Protein AF-A0A3E0PL75-F1 (afdb_monomer)

Nearest PDB structures (foldseek):
  2igl-assembly1_C  TM=7.423E-01  e=4.294E-03  Escherichia coli K-12
  4mrb-assembly1_A-2  TM=7.125E-01  e=8.604E-02  Homo sapiens
  8qox-assembly1_X  TM=6.741E-01  e=7.759E-02  Sulfolobus acidocaldarius DSM 639
  7xdi-assembly1_E  TM=4.978E-01  e=1.967E-01  Sulfolobus spindle-shaped virus
  3og6-assembly1_B  TM=4.741E-01  e=2.233E+00  Homo sapiens

Secondary structure (DSSP, 8-state):
--------EEEEEEEEEE-TT--EEEEEEEEB-TTS-B-TT-EEEEEEEETTEEEEEEEEE--TTSEEEEEEE-TT-SEEEEEEE-TTB--E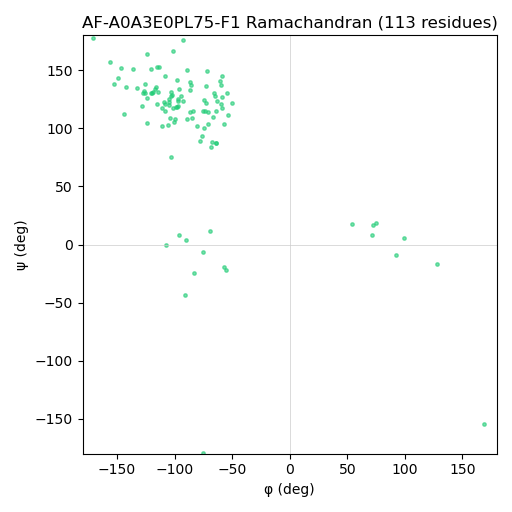EEEEETTS--EEEEEEEB-PPP-

Solvent-accessible surface area (backbone atoms only — not comparable to full-atom values): 6236 Å² total; per-residue (Å²): 134,85,79,80,78,79,71,45,34,19,39,28,47,33,44,33,44,42,46,96,88,45,50,40,36,37,44,33,33,36,31,21,33,50,85,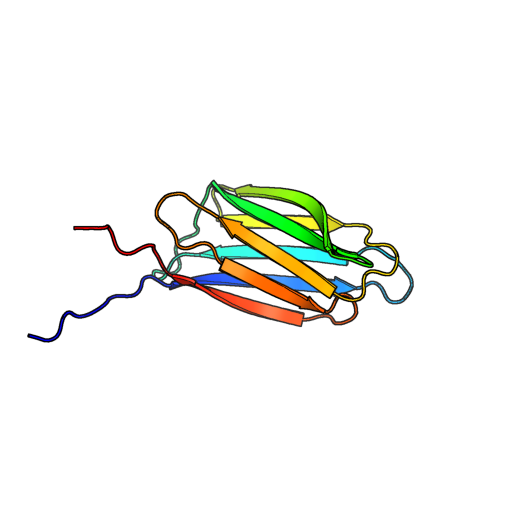69,44,52,41,52,61,34,36,37,36,37,23,35,46,48,101,91,50,71,43,81,75,48,73,49,55,18,38,87,72,5,35,46,77,43,82,40,72,52,74,84,36,67,34,33,34,41,36,39,41,39,96,69,38,41,72,37,77,45,77,42,60,43,82,45,74,47,76,46,81,42,72,34,47,54,41,75,78,85,126

Structure (mmCIF, N/CA/C/O backbone):
data_AF-A0A3E0PL75-F1
#
_entry.id   AF-A0A3E0PL75-F1
#
loop_
_atom_site.group_PDB
_atom_site.id
_atom_site.type_symbol
_atom_site.label_atom_id
_atom_site.label_alt_id
_atom_site.label_comp_id
_atom_site.label_asym_id
_atom_site.label_entity_id
_atom_site.label_seq_id
_atom_site.pdbx_PDB_ins_code
_atom_site.Cartn_x
_atom_site.Cartn_y
_atom_site.Cartn_z
_atom_site.occupancy
_atom_site.B_iso_or_equiv
_atom_site.auth_seq_id
_atom_site.auth_comp_id
_atom_site.auth_asym_id
_atom_site.auth_atom_id
_atom_site.pdbx_PDB_model_num
ATOM 1 N N . MET A 1 1 ? -30.690 20.890 8.964 1.00 33.62 1 MET A N 1
ATOM 2 C CA . MET A 1 1 ? -30.252 19.809 9.873 1.00 33.62 1 MET A CA 1
ATOM 3 C C . MET A 1 1 ? -28.852 19.388 9.436 1.00 33.62 1 MET A C 1
ATOM 5 O O . MET A 1 1 ? -28.716 18.826 8.359 1.00 33.62 1 MET A O 1
ATOM 9 N N . ARG A 1 2 ? -27.802 19.808 10.153 1.00 36.19 2 ARG A N 1
ATOM 10 C CA . ARG A 1 2 ? -26.399 19.574 9.766 1.00 36.19 2 ARG A CA 1
ATOM 11 C C . ARG A 1 2 ? -26.042 18.151 10.192 1.00 36.19 2 ARG A C 1
ATOM 13 O O . ARG A 1 2 ? -25.876 17.911 11.381 1.00 36.19 2 ARG A O 1
ATOM 20 N N . ILE A 1 3 ? -26.013 17.209 9.254 1.00 35.12 3 ILE A N 1
ATOM 21 C CA . ILE A 1 3 ? -25.479 15.873 9.530 1.00 35.12 3 ILE A CA 1
ATOM 22 C C . ILE A 1 3 ? -23.983 16.027 9.786 1.00 35.12 3 ILE A C 1
ATOM 24 O O . ILE A 1 3 ? -23.212 16.404 8.907 1.00 35.12 3 ILE A O 1
ATOM 28 N N . LEU A 1 4 ? -23.613 15.833 11.046 1.00 33.69 4 LEU A N 1
ATOM 29 C CA . LEU A 1 4 ? -22.249 15.752 11.526 1.00 33.69 4 LEU A CA 1
ATOM 30 C C . LEU A 1 4 ? -21.628 14.506 10.876 1.00 33.69 4 LEU A C 1
ATOM 32 O O . LEU A 1 4 ? -21.741 13.406 11.405 1.00 33.69 4 LEU A O 1
ATOM 36 N N . SER A 1 5 ? -21.059 14.662 9.678 1.00 35.88 5 SER A N 1
ATOM 37 C CA . SER A 1 5 ? -20.195 13.652 9.064 1.00 35.88 5 SER A CA 1
ATOM 38 C C . SER A 1 5 ? -18.967 13.507 9.955 1.00 35.88 5 SER A C 1
ATOM 40 O O . SER A 1 5 ? -17.971 14.202 9.776 1.00 35.88 5 SER A O 1
ATOM 42 N N . MET A 1 6 ? -19.057 12.634 10.955 1.00 35.53 6 MET A N 1
ATOM 43 C CA . MET A 1 6 ? -17.892 12.054 11.610 1.00 35.53 6 MET A CA 1
ATOM 44 C C . MET A 1 6 ? -17.237 11.157 10.558 1.00 35.53 6 MET A C 1
ATOM 46 O O . MET A 1 6 ? -17.614 10.005 10.366 1.00 35.53 6 MET A O 1
ATOM 50 N N . VAL A 1 7 ? -16.354 11.753 9.761 1.00 40.06 7 VAL A N 1
ATOM 51 C CA . VAL A 1 7 ? -15.531 11.029 8.798 1.00 40.06 7 VAL A CA 1
ATOM 52 C C . VAL A 1 7 ? -14.469 10.323 9.631 1.00 40.06 7 VAL A C 1
ATOM 54 O O . VAL A 1 7 ? -13.534 10.960 10.107 1.00 40.06 7 VAL A O 1
ATOM 57 N N . PHE A 1 8 ? -14.656 9.032 9.892 1.00 42.50 8 PHE A N 1
ATOM 58 C CA . PHE A 1 8 ? -13.620 8.211 10.503 1.00 42.50 8 PHE A CA 1
ATOM 59 C C . PHE A 1 8 ? -12.529 8.016 9.441 1.00 42.50 8 PHE A C 1
ATOM 61 O O . PHE A 1 8 ? -12.740 7.387 8.403 1.00 42.50 8 PHE A O 1
ATOM 68 N N . GLY A 1 9 ? -11.433 8.753 9.619 1.00 45.59 9 GLY A N 1
ATOM 69 C CA . GLY A 1 9 ? -10.321 8.853 8.687 1.00 45.59 9 GLY A CA 1
ATOM 70 C C . GLY A 1 9 ? -9.161 7.954 9.099 1.00 45.59 9 GLY A C 1
ATOM 71 O O . GLY A 1 9 ? -8.461 8.238 10.059 1.00 45.59 9 GLY A O 1
ATOM 72 N N . ALA A 1 10 ? -8.937 6.875 8.371 1.00 49.12 10 ALA A N 1
ATOM 73 C CA . ALA A 1 10 ? -7.925 5.891 8.661 1.00 49.12 10 ALA A CA 1
ATOM 74 C C . ALA A 1 10 ? -6.508 6.395 8.350 1.00 49.12 10 ALA A C 1
ATOM 76 O O . ALA A 1 10 ? -6.189 6.663 7.195 1.00 49.12 10 ALA A O 1
ATOM 77 N N . LEU A 1 11 ? -5.657 6.538 9.367 1.00 55.66 11 LEU A N 1
ATOM 78 C CA . LEU A 1 11 ? -4.318 7.080 9.223 1.00 55.66 11 LEU A CA 1
ATOM 79 C C . LEU A 1 11 ? -3.288 6.042 8.791 1.00 55.66 11 LEU A C 1
ATOM 81 O O . LEU A 1 11 ? -2.937 5.161 9.561 1.00 55.66 11 LEU A O 1
ATOM 85 N N . ILE A 1 12 ? -2.732 6.211 7.600 1.00 59.69 12 ILE A N 1
ATOM 86 C CA . ILE A 1 12 ? -1.611 5.441 7.092 1.00 59.69 12 ILE A CA 1
ATOM 87 C C . ILE A 1 12 ? -0.342 6.249 7.310 1.00 59.69 12 ILE A C 1
ATOM 89 O O . ILE A 1 12 ? -0.220 7.334 6.745 1.00 59.69 12 ILE A O 1
ATOM 93 N N . VAL A 1 13 ? 0.601 5.739 8.092 1.00 58.50 13 VAL A N 1
ATOM 94 C CA . VAL A 1 13 ? 1.962 6.289 8.142 1.00 58.50 13 VAL A CA 1
ATOM 95 C C . VAL A 1 13 ? 2.830 5.396 7.289 1.00 58.50 13 VAL A C 1
ATOM 97 O O . VAL A 1 13 ? 3.129 4.283 7.691 1.00 58.50 13 VAL A O 1
ATOM 100 N N . LEU A 1 14 ? 3.193 5.864 6.106 1.00 55.81 14 LEU A N 1
ATOM 101 C CA . LEU A 1 14 ? 4.055 5.134 5.194 1.00 55.81 14 LEU A CA 1
ATOM 102 C C . LEU A 1 14 ? 5.458 5.716 5.255 1.00 55.81 14 LEU A C 1
ATOM 104 O O . LEU A 1 14 ? 5.592 6.905 5.004 1.00 55.81 14 LEU A O 1
ATOM 108 N N . THR A 1 15 ? 6.476 4.891 5.458 1.00 60.91 15 THR A N 1
ATOM 109 C CA . THR A 1 15 ? 7.878 5.250 5.230 1.00 60.91 15 THR A CA 1
ATOM 110 C C . THR A 1 15 ? 8.380 4.471 4.027 1.00 60.91 15 THR A C 1
ATOM 112 O O . THR A 1 15 ? 8.399 3.238 4.048 1.00 60.91 15 THR A O 1
ATOM 115 N N . ALA A 1 16 ? 8.767 5.189 2.976 1.00 56.44 16 ALA A N 1
ATOM 116 C CA . ALA A 1 16 ? 9.467 4.610 1.842 1.00 56.44 16 ALA A CA 1
ATOM 117 C C . ALA A 1 16 ? 10.952 4.957 1.946 1.00 56.44 16 ALA A C 1
ATOM 119 O O . ALA A 1 16 ? 11.270 6.119 2.154 1.00 56.44 16 ALA A O 1
ATOM 120 N N . THR A 1 17 ? 11.862 3.994 1.804 1.00 58.91 17 THR A N 1
ATOM 121 C CA . THR A 1 17 ? 13.285 4.302 1.593 1.00 58.91 17 THR A CA 1
ATOM 122 C C . THR A 1 17 ? 13.726 3.729 0.258 1.00 58.91 17 THR A C 1
ATOM 124 O O . THR A 1 17 ? 13.460 2.562 -0.042 1.00 58.91 17 THR A O 1
ATOM 127 N N . ALA A 1 18 ? 14.384 4.562 -0.540 1.00 57.25 18 ALA A N 1
ATOM 128 C CA . ALA A 1 18 ? 15.071 4.157 -1.752 1.00 57.25 18 ALA A CA 1
ATOM 129 C C . ALA A 1 18 ? 16.562 4.085 -1.426 1.00 57.25 18 ALA A C 1
ATOM 131 O O . ALA A 1 18 ? 17.160 5.086 -1.020 1.00 57.25 18 ALA A O 1
ATOM 132 N N . GLY A 1 19 ? 17.160 2.899 -1.538 1.00 50.53 19 GLY A N 1
ATOM 133 C CA . GLY A 1 19 ? 18.603 2.763 -1.380 1.00 50.53 19 GLY A CA 1
ATOM 134 C C . GLY A 1 19 ? 19.312 3.560 -2.473 1.00 50.53 19 GLY A C 1
ATOM 135 O O . GLY A 1 19 ? 19.085 3.333 -3.658 1.00 50.53 19 GLY A O 1
ATOM 136 N N . CYS A 1 20 ? 20.183 4.497 -2.098 1.00 41.00 20 CYS A N 1
ATOM 137 C CA . CYS A 1 20 ? 21.078 5.155 -3.048 1.00 41.00 20 CYS A CA 1
ATOM 138 C C . CYS A 1 20 ? 22.108 4.114 -3.531 1.00 41.00 20 CYS A C 1
ATOM 140 O O . CYS A 1 20 ? 23.172 3.975 -2.936 1.00 41.00 20 CYS A O 1
ATOM 142 N N . GLY A 1 21 ? 21.747 3.315 -4.542 1.00 52.25 21 GLY A N 1
ATOM 143 C CA . GLY A 1 21 ? 22.581 2.241 -5.104 1.00 52.25 21 GLY A CA 1
ATOM 144 C C . GLY A 1 21 ? 21.908 0.869 -5.200 1.00 52.25 21 GLY A C 1
ATOM 145 O O . GLY A 1 21 ? 22.360 0.040 -5.987 1.00 52.25 21 GLY A O 1
ATOM 146 N N . ASP A 1 22 ? 20.801 0.653 -4.488 1.00 55.06 22 ASP A N 1
ATOM 147 C CA . ASP A 1 22 ? 20.047 -0.600 -4.512 1.00 55.06 22 ASP A CA 1
ATOM 148 C C . ASP A 1 22 ? 18.660 -0.363 -5.126 1.00 55.06 22 ASP A C 1
ATOM 150 O O . ASP A 1 22 ? 17.943 0.532 -4.679 1.00 55.06 22 ASP A O 1
ATOM 154 N N . PRO A 1 23 ? 18.208 -1.181 -6.095 1.00 61.75 23 PRO A N 1
ATOM 155 C CA . PRO A 1 23 ? 16.858 -1.086 -6.662 1.00 61.75 23 PRO A CA 1
ATOM 156 C C . PRO A 1 23 ? 15.756 -1.512 -5.675 1.00 61.75 23 PRO A C 1
ATOM 158 O O . PRO A 1 23 ? 14.616 -1.731 -6.076 1.00 61.75 23 PRO A O 1
ATOM 161 N N . ALA A 1 24 ? 16.090 -1.688 -4.395 1.00 64.94 24 ALA A N 1
ATOM 162 C CA . ALA A 1 24 ? 15.157 -2.072 -3.358 1.00 64.94 24 ALA A CA 1
ATOM 163 C C . ALA A 1 24 ? 14.465 -0.833 -2.775 1.00 64.94 24 ALA A C 1
ATOM 165 O O . ALA A 1 24 ? 15.091 -0.006 -2.108 1.00 64.94 24 ALA A O 1
ATOM 166 N N . THR A 1 25 ? 13.158 -0.734 -2.999 1.00 71.50 25 THR A N 1
ATOM 167 C CA . THR A 1 25 ? 12.279 0.187 -2.287 1.00 71.50 25 THR A CA 1
ATOM 168 C C . THR A 1 25 ? 11.602 -0.568 -1.152 1.00 71.50 25 THR A C 1
ATOM 170 O O . THR A 1 25 ? 10.857 -1.526 -1.363 1.00 71.50 25 THR A O 1
ATOM 173 N N . ILE A 1 26 ? 11.847 -0.126 0.076 1.00 73.94 26 ILE A N 1
ATOM 174 C CA . ILE A 1 26 ? 11.138 -0.644 1.248 1.00 73.94 26 ILE A CA 1
ATOM 175 C C . ILE A 1 26 ? 10.005 0.325 1.540 1.00 73.94 26 ILE A C 1
ATOM 177 O O . ILE A 1 26 ? 10.274 1.508 1.725 1.00 73.94 26 ILE A O 1
ATOM 181 N N . ALA A 1 27 ? 8.768 -0.162 1.584 1.00 76.00 27 ALA A N 1
ATOM 182 C CA . ALA A 1 27 ? 7.589 0.613 1.938 1.00 76.00 27 ALA A CA 1
ATOM 183 C C . ALA A 1 27 ? 6.875 -0.070 3.106 1.00 76.00 27 ALA A C 1
ATOM 185 O O . ALA A 1 27 ? 6.218 -1.098 2.946 1.00 76.00 27 ALA A O 1
ATOM 186 N N . SER A 1 28 ? 7.012 0.499 4.294 1.00 80.88 28 SER A N 1
ATOM 187 C CA . SER A 1 28 ? 6.377 -0.015 5.509 1.00 80.88 28 SER A CA 1
ATOM 188 C C . SER A 1 28 ? 5.460 1.033 6.101 1.00 80.88 28 SER A C 1
ATOM 190 O O . SER A 1 28 ? 5.688 2.234 5.949 1.00 80.88 28 SER A O 1
ATOM 192 N N . GLY A 1 29 ? 4.414 0.581 6.780 1.00 81.06 29 GLY A N 1
ATOM 193 C CA . GLY A 1 29 ? 3.511 1.498 7.434 1.00 81.06 29 GLY A CA 1
ATOM 194 C C . GLY A 1 29 ? 2.494 0.857 8.350 1.00 81.06 29 GLY A C 1
ATOM 195 O O . GLY A 1 29 ? 2.439 -0.358 8.504 1.00 81.06 29 GLY A O 1
ATOM 196 N N . GLU A 1 30 ? 1.699 1.712 8.974 1.00 84.31 30 GLU A N 1
ATOM 197 C CA . GLU A 1 30 ? 0.610 1.338 9.872 1.00 84.31 30 GLU A CA 1
ATOM 198 C C . GLU A 1 30 ? -0.663 2.021 9.399 1.00 84.31 30 GLU A C 1
ATOM 200 O O . GLU A 1 30 ? -0.620 3.212 9.108 1.00 84.31 30 GLU A O 1
ATOM 205 N N . VAL A 1 31 ? -1.756 1.268 9.302 1.00 83.25 31 VAL A N 1
ATOM 206 C CA . VAL A 1 31 ? -3.100 1.730 8.964 1.00 83.25 31 VAL A CA 1
ATOM 207 C C . VAL A 1 31 ? -3.923 1.755 10.244 1.00 83.25 31 VAL A C 1
ATOM 209 O O . VAL A 1 31 ? -4.282 0.719 10.800 1.00 83.25 31 VAL A O 1
ATOM 212 N N . LEU A 1 32 ? -4.221 2.955 10.712 1.00 78.75 32 LEU A N 1
ATOM 213 C CA . LEU A 1 32 ? -5.122 3.236 11.824 1.00 78.75 32 LEU A CA 1
ATOM 214 C C . LEU A 1 32 ? -6.472 3.692 11.281 1.00 78.75 32 LEU A C 1
ATOM 216 O O . LEU A 1 32 ? -6.533 4.018 10.116 1.00 78.75 32 LEU A O 1
ATOM 220 N N . ASP A 1 33 ? -7.523 3.745 12.092 1.00 74.12 33 ASP A N 1
ATOM 221 C CA . ASP A 1 33 ? -8.842 4.328 11.820 1.00 74.12 33 ASP A CA 1
ATOM 222 C C . ASP A 1 33 ? -8.897 5.806 12.283 1.00 74.12 33 ASP A C 1
ATOM 224 O O . ASP A 1 33 ? -7.958 6.290 12.920 1.00 74.12 33 ASP A O 1
ATOM 228 N N . GLY A 1 34 ? -10.001 6.524 12.037 1.00 68.56 34 GLY A N 1
ATOM 229 C CA . GLY A 1 34 ? -10.243 7.886 12.544 1.00 68.56 34 GLY A CA 1
ATOM 230 C C . GLY A 1 34 ? -10.189 8.032 14.063 1.00 68.56 34 GLY A C 1
ATOM 231 O O . GLY A 1 34 ? -9.981 9.133 14.571 1.00 68.56 34 GLY A O 1
ATOM 232 N N . LEU A 1 35 ? -10.335 6.927 14.795 1.00 69.69 35 LEU A N 1
ATOM 233 C CA . LEU A 1 35 ? -10.130 6.868 16.246 1.00 69.69 35 LEU A CA 1
ATOM 234 C C . LEU A 1 35 ? -8.686 6.533 16.659 1.00 69.69 35 LEU A C 1
ATOM 236 O O . LEU A 1 35 ? -8.429 6.337 17.846 1.00 69.69 35 LEU A O 1
ATOM 240 N N . GLY A 1 36 ? -7.757 6.417 15.707 1.00 73.88 36 GLY A N 1
ATOM 241 C CA . GLY A 1 36 ? -6.385 5.966 15.949 1.00 73.88 36 GLY A CA 1
ATOM 242 C C . GLY A 1 36 ? -6.273 4.469 16.255 1.00 73.88 36 GLY A C 1
ATOM 243 O O . GLY A 1 36 ? -5.261 4.035 16.797 1.00 73.88 36 GLY A O 1
ATOM 244 N N . LYS A 1 37 ? -7.309 3.673 15.954 1.00 79.69 37 LYS A N 1
ATOM 245 C CA . LYS A 1 37 ? -7.302 2.217 16.173 1.00 79.69 37 LYS A CA 1
ATOM 246 C C . LYS A 1 37 ? -6.699 1.494 14.973 1.00 79.69 37 LYS A C 1
ATOM 248 O O . LYS A 1 37 ? -7.141 1.783 13.871 1.00 79.69 37 LYS A O 1
ATOM 253 N N . PRO A 1 38 ? 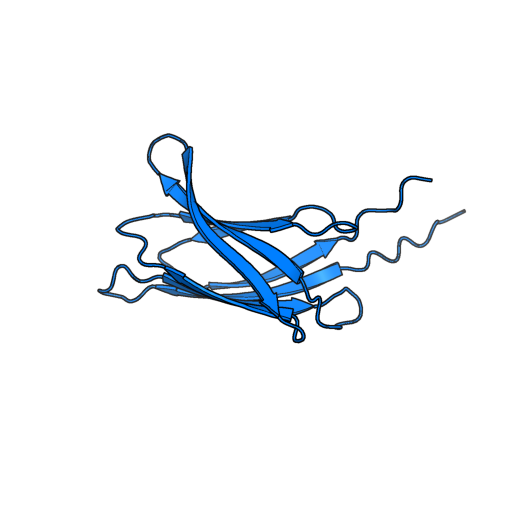-5.773 0.543 15.142 1.00 84.69 38 PRO A N 1
ATOM 254 C CA . PRO A 1 38 ? -5.244 -0.213 14.015 1.00 84.69 38 PRO A CA 1
ATOM 255 C C . PRO A 1 38 ? -6.344 -0.970 13.271 1.00 84.69 38 PRO A C 1
ATOM 257 O O . PRO A 1 38 ? -7.244 -1.551 13.882 1.00 84.69 38 PRO A O 1
ATOM 260 N N . VAL A 1 39 ? -6.273 -0.938 11.942 1.00 84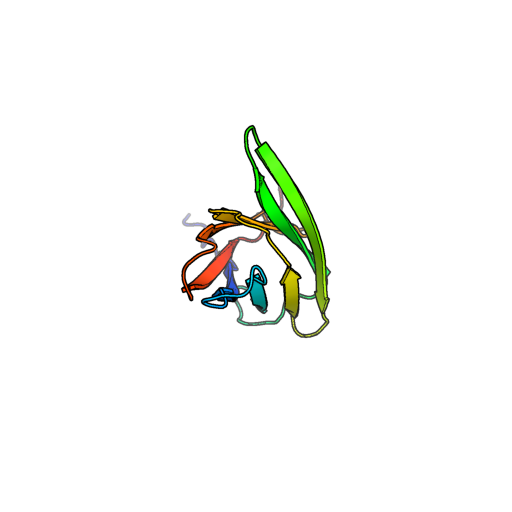.31 39 VAL A N 1
ATOM 261 C CA . VAL A 1 39 ? -7.231 -1.591 11.052 1.00 84.31 39 VAL A CA 1
ATOM 262 C C . VAL A 1 39 ? -6.575 -2.832 10.462 1.00 84.31 39 VAL A C 1
ATOM 264 O O . VAL A 1 39 ? -5.783 -2.752 9.524 1.00 84.31 39 VAL A O 1
ATOM 267 N N . GLU A 1 40 ? -6.939 -3.993 10.994 1.00 88.00 40 GLU A N 1
ATOM 268 C CA . GLU A 1 40 ? -6.510 -5.295 10.479 1.00 88.00 40 GLU A CA 1
ATOM 269 C C . GLU A 1 40 ? -7.182 -5.636 9.143 1.00 88.00 40 GLU A C 1
ATOM 271 O O . GLU A 1 40 ? -8.330 -5.249 8.885 1.00 88.00 40 GLU A O 1
ATOM 276 N N . GLY A 1 41 ? -6.489 -6.396 8.295 1.00 88.25 41 GLY A N 1
ATOM 277 C CA . GLY A 1 41 ? -7.070 -7.014 7.107 1.00 88.25 41 GLY A CA 1
ATOM 278 C C . GLY A 1 41 ? -7.331 -6.041 5.958 1.00 88.25 41 GLY A C 1
ATOM 279 O O . GLY A 1 41 ? -8.126 -6.349 5.071 1.00 88.25 41 GLY A O 1
ATOM 280 N N . VAL A 1 42 ? -6.697 -4.867 5.968 1.00 87.12 42 VAL A N 1
ATOM 281 C CA . 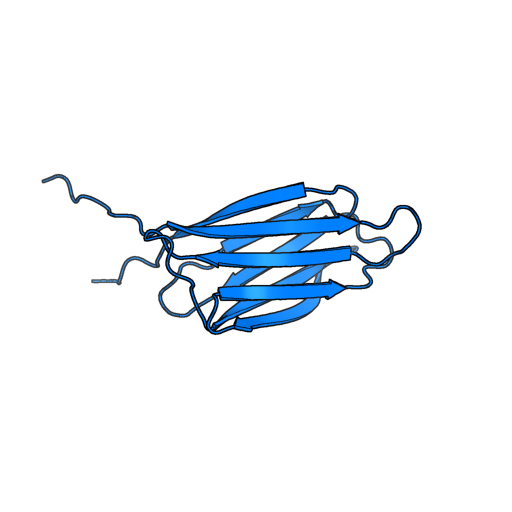VAL A 1 42 ? -6.693 -3.940 4.830 1.00 87.12 42 VAL A CA 1
ATOM 282 C C . VAL A 1 42 ? -5.806 -4.533 3.756 1.00 87.12 42 VAL A C 1
ATOM 284 O O . VAL A 1 42 ? -4.627 -4.776 3.990 1.00 87.12 42 VAL A O 1
ATOM 287 N N . GLU A 1 43 ? -6.363 -4.763 2.576 1.00 90.50 43 GLU A N 1
ATOM 288 C CA . GLU A 1 43 ? -5.606 -5.220 1.423 1.00 90.50 43 GLU A CA 1
ATOM 289 C C . GLU A 1 43 ? -4.802 -4.053 0.862 1.00 90.50 43 GLU A C 1
ATOM 291 O O . GLU A 1 43 ? -5.357 -3.050 0.410 1.00 90.50 43 GLU A O 1
ATOM 296 N N . VAL A 1 44 ? -3.482 -4.173 0.935 1.00 88.75 44 VAL A N 1
ATOM 297 C CA . VAL A 1 44 ? -2.534 -3.204 0.409 1.00 88.75 44 VAL A CA 1
ATOM 298 C C . VAL A 1 44 ? -1.880 -3.818 -0.817 1.00 88.75 44 VAL A C 1
ATOM 300 O O . VAL A 1 44 ? -1.175 -4.821 -0.731 1.00 88.75 44 VAL A O 1
ATOM 303 N N . VAL A 1 45 ? -2.122 -3.216 -1.972 1.00 89.56 45 VAL A N 1
ATOM 304 C CA . VAL A 1 45 ? -1.550 -3.625 -3.252 1.00 89.56 45 VAL A CA 1
ATOM 305 C C . VAL A 1 45 ? -0.526 -2.585 -3.663 1.00 89.56 45 VAL A C 1
ATOM 307 O O . VAL A 1 45 ? -0.854 -1.411 -3.824 1.00 89.56 45 VAL A O 1
ATOM 310 N N . MET A 1 46 ? 0.716 -3.017 -3.833 1.00 85.75 46 MET A N 1
ATOM 311 C CA . MET A 1 46 ? 1.786 -2.198 -4.373 1.00 85.75 46 MET A CA 1
ATOM 312 C C . MET A 1 46 ? 1.916 -2.431 -5.868 1.00 85.75 46 MET A C 1
ATOM 314 O O . MET A 1 46 ? 2.070 -3.563 -6.327 1.00 85.75 46 MET A O 1
ATOM 318 N N . GLU A 1 47 ? 1.898 -1.341 -6.621 1.00 87.94 47 GLU A N 1
ATOM 319 C CA . GLU A 1 47 ? 2.024 -1.346 -8.065 1.00 87.94 47 GLU A CA 1
ATOM 320 C C . GLU A 1 47 ? 3.130 -0.383 -8.507 1.00 87.94 47 GLU A C 1
ATOM 322 O O . GLU A 1 47 ? 3.156 0.774 -8.090 1.00 87.94 47 GLU A O 1
ATOM 327 N N . SER A 1 48 ? 4.041 -0.844 -9.357 1.00 85.00 48 SER A N 1
ATOM 328 C CA . SER A 1 48 ? 5.060 -0.014 -9.998 1.00 85.00 48 SER A CA 1
ATOM 329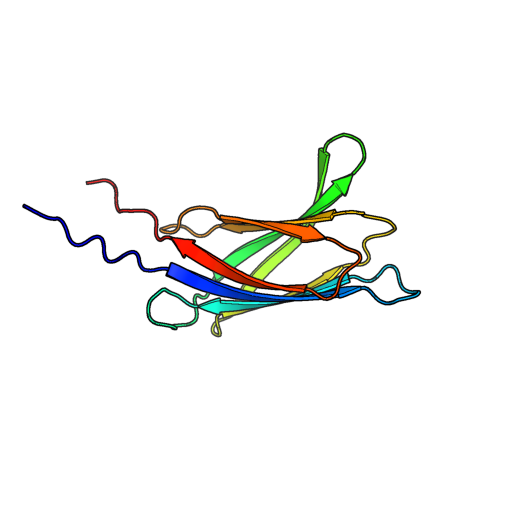 C C . SER A 1 48 ? 4.504 0.609 -11.274 1.00 85.00 48 SER A C 1
ATOM 331 O O . SER A 1 48 ? 3.753 -0.025 -12.021 1.00 85.00 48 SER A O 1
ATOM 333 N N . GLU A 1 49 ? 4.836 1.872 -11.523 1.00 83.56 49 GLU A N 1
ATOM 334 C CA . GLU A 1 49 ? 4.563 2.490 -12.816 1.00 83.56 49 GLU A CA 1
ATOM 335 C C . GLU A 1 49 ? 5.555 1.946 -13.852 1.00 83.56 49 GLU A C 1
ATOM 337 O O . GLU A 1 49 ? 6.771 2.007 -13.666 1.00 83.56 49 GLU A O 1
ATOM 342 N N . ILE A 1 50 ? 5.022 1.400 -14.943 1.00 82.06 50 ILE A N 1
ATOM 343 C CA . ILE A 1 50 ? 5.785 0.870 -16.075 1.00 82.06 50 ILE A CA 1
ATOM 344 C C . ILE A 1 50 ? 5.340 1.564 -17.364 1.00 82.06 50 ILE A C 1
ATOM 346 O O . ILE A 1 50 ? 4.267 2.168 -17.422 1.00 82.06 50 ILE A O 1
ATOM 350 N N . ALA A 1 51 ? 6.139 1.459 -18.428 1.00 77.44 51 ALA A N 1
ATOM 351 C CA . ALA A 1 51 ? 5.785 2.020 -19.730 1.00 77.44 51 ALA A CA 1
ATOM 352 C C . ALA A 1 51 ? 4.437 1.450 -20.219 1.00 77.44 51 ALA A C 1
ATOM 354 O O . ALA A 1 51 ? 4.357 0.306 -20.662 1.00 77.44 51 ALA A O 1
ATOM 355 N N . GLY A 1 52 ? 3.374 2.254 -20.113 1.00 79.75 52 GLY A N 1
ATOM 356 C CA . GLY A 1 52 ? 2.018 1.892 -20.531 1.00 79.75 52 GLY A CA 1
ATOM 357 C C . GLY A 1 52 ? 1.065 1.420 -19.425 1.00 79.75 52 GLY A C 1
ATOM 358 O O . GLY A 1 52 ? -0.057 1.036 -19.755 1.00 79.75 52 GLY A O 1
ATOM 359 N N . GLY A 1 53 ? 1.437 1.456 -18.137 1.00 84.25 53 GLY A N 1
ATOM 360 C CA . GLY A 1 53 ? 0.490 1.117 -17.068 1.00 84.25 53 GLY A CA 1
ATOM 361 C C . GLY A 1 53 ? 1.087 0.935 -15.675 1.00 84.25 53 GLY A C 1
ATOM 362 O O . GLY A 1 53 ? 2.128 1.489 -15.338 1.00 84.25 53 GLY A O 1
ATOM 363 N N . P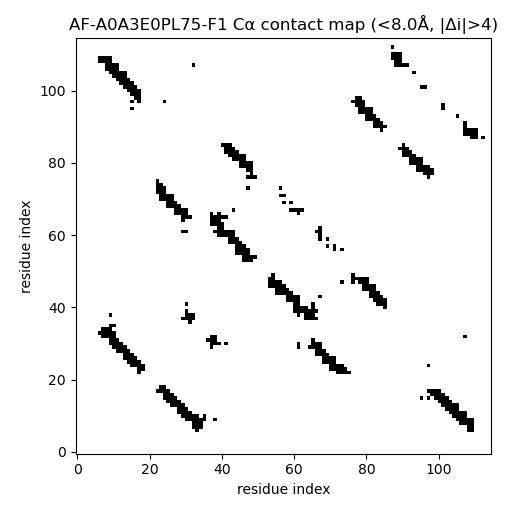HE A 1 54 ? 0.391 0.141 -14.860 1.00 84.88 54 PHE A N 1
ATOM 364 C CA . PHE A 1 54 ? 0.804 -0.224 -13.508 1.00 84.88 54 PHE A CA 1
ATOM 365 C C . PHE A 1 54 ? 0.984 -1.738 -13.428 1.00 84.88 54 PHE A C 1
ATOM 367 O O . PHE A 1 54 ? 0.103 -2.489 -13.854 1.00 84.88 54 PHE A O 1
ATOM 374 N N . ARG A 1 55 ? 2.116 -2.189 -12.889 1.00 85.88 55 ARG A N 1
ATOM 375 C CA . ARG A 1 55 ? 2.390 -3.603 -12.630 1.00 85.88 55 ARG A CA 1
ATOM 376 C C . ARG A 1 55 ? 2.262 -3.866 -11.141 1.00 85.88 55 ARG A C 1
ATOM 378 O O . ARG A 1 55 ? 2.944 -3.229 -10.353 1.00 85.88 55 ARG A O 1
ATOM 385 N N . LYS A 1 56 ? 1.422 -4.826 -10.754 1.00 88.06 56 LYS A N 1
ATOM 386 C CA . LYS A 1 56 ? 1.358 -5.306 -9.370 1.00 88.06 56 LYS A CA 1
ATOM 387 C C . LYS A 1 56 ? 2.691 -5.963 -9.000 1.00 88.06 56 LYS A C 1
ATOM 389 O O . LYS A 1 56 ? 3.057 -6.984 -9.578 1.00 88.06 56 LYS A O 1
ATOM 394 N N . GLU A 1 57 ? 3.387 -5.360 -8.048 1.00 84.75 57 GLU A N 1
ATOM 395 C CA . GLU A 1 57 ? 4.665 -5.835 -7.511 1.00 84.75 57 GLU A CA 1
ATOM 396 C C . GLU A 1 57 ? 4.431 -6.754 -6.316 1.00 84.75 57 GLU A C 1
ATOM 398 O O . GLU A 1 57 ? 5.065 -7.796 -6.174 1.00 84.75 57 GLU A O 1
ATOM 403 N N . SER A 1 58 ? 3.512 -6.365 -5.433 1.00 86.50 58 SER A N 1
ATOM 404 C CA . SER A 1 58 ? 3.222 -7.094 -4.202 1.00 86.50 58 SER A CA 1
ATOM 405 C C . SER A 1 58 ? 1.818 -6.796 -3.704 1.00 86.50 58 SER A C 1
ATOM 407 O O . SER A 1 58 ? 1.221 -5.770 -4.023 1.00 86.50 58 SER A O 1
ATOM 409 N N . GLU A 1 59 ? 1.285 -7.709 -2.908 1.00 90.06 59 GLU A N 1
ATOM 410 C CA . GLU A 1 59 ? 0.043 -7.525 -2.171 1.00 90.06 59 GLU A CA 1
ATOM 411 C C . GLU A 1 59 ? 0.187 -8.173 -0.807 1.00 90.06 59 GLU A C 1
ATOM 413 O O . GLU A 1 59 ? 0.717 -9.277 -0.682 1.00 90.06 59 GLU A O 1
ATOM 418 N N . GLN A 1 60 ? -0.265 -7.458 0.212 1.00 90.50 60 GLN A N 1
ATOM 419 C CA . GLN A 1 60 ? -0.255 -7.916 1.589 1.00 90.50 60 GLN A CA 1
ATOM 420 C C . GLN A 1 60 ? -1.480 -7.353 2.293 1.00 90.50 60 GLN A C 1
ATOM 422 O O . GLN A 1 60 ? -1.982 -6.289 1.936 1.00 90.50 60 GLN A O 1
ATOM 427 N N . ARG A 1 61 ? -1.963 -8.067 3.305 1.00 91.00 61 ARG A N 1
ATOM 428 C CA . ARG A 1 61 ? -2.986 -7.551 4.208 1.00 91.00 61 ARG A CA 1
ATOM 429 C C . ARG A 1 61 ? -2.343 -7.026 5.476 1.00 91.00 61 ARG A C 1
ATOM 431 O O . ARG A 1 61 ? -1.388 -7.633 5.954 1.00 91.00 61 ARG A O 1
ATOM 438 N N . THR A 1 62 ? -2.863 -5.923 6.004 1.00 89.06 62 THR A N 1
ATOM 439 C CA . THR A 1 62 ? -2.416 -5.421 7.305 1.00 89.06 62 THR A CA 1
ATOM 440 C C . THR A 1 62 ? -2.674 -6.452 8.398 1.00 89.06 62 THR A C 1
ATOM 442 O O . THR A 1 62 ? -3.703 -7.134 8.383 1.00 89.06 62 THR A O 1
ATOM 445 N N . ASP A 1 63 ? -1.734 -6.571 9.330 1.00 89.19 63 ASP A N 1
ATOM 446 C CA . ASP A 1 63 ? -1.840 -7.480 10.474 1.00 89.19 63 ASP A CA 1
ATOM 447 C C . ASP A 1 63 ? -2.815 -6.967 11.553 1.00 89.19 63 ASP A C 1
ATOM 449 O O . ASP A 1 63 ? -3.413 -5.898 11.414 1.00 89.19 63 ASP A O 1
ATOM 453 N N . GLU A 1 64 ? -2.972 -7.720 12.648 1.00 88.81 64 GLU A N 1
ATOM 454 C CA . GLU A 1 64 ? -3.802 -7.360 13.816 1.00 88.81 64 GLU A CA 1
ATOM 455 C C . GLU A 1 64 ? -3.421 -5.997 14.427 1.00 88.81 64 GLU A C 1
ATOM 457 O O . GLU A 1 64 ? -4.224 -5.344 15.096 1.00 88.81 64 GLU A O 1
ATOM 462 N N . THR A 1 65 ? -2.191 -5.534 14.182 1.00 86.38 65 THR A N 1
ATOM 463 C CA . THR A 1 65 ? -1.684 -4.225 14.612 1.00 86.38 65 THR A CA 1
ATOM 464 C C . THR A 1 65 ? -1.805 -3.153 13.530 1.00 86.38 65 THR A C 1
ATOM 466 O O . THR A 1 65 ? -1.310 -2.042 13.707 1.00 86.38 65 THR A O 1
ATOM 469 N N . GLY A 1 66 ? -2.485 -3.451 12.421 1.00 84.00 66 GLY A N 1
ATOM 470 C CA . GLY A 1 66 ? -2.682 -2.543 11.298 1.00 84.00 66 GLY A CA 1
ATOM 471 C C . GLY A 1 66 ? -1.416 -2.308 10.477 1.00 84.00 66 GLY A C 1
ATOM 472 O O . GLY A 1 66 ? -1.419 -1.438 9.608 1.00 84.00 66 GLY A O 1
ATOM 473 N N . ARG A 1 67 ? -0.324 -3.042 10.716 1.00 87.19 67 ARG A N 1
ATOM 474 C CA . ARG A 1 67 ? 0.953 -2.809 10.033 1.00 87.19 67 ARG A CA 1
ATOM 475 C C . ARG A 1 67 ? 1.061 -3.600 8.740 1.00 87.19 67 ARG A C 1
ATOM 477 O O . ARG A 1 67 ? 0.504 -4.685 8.596 1.00 87.19 67 ARG A O 1
ATOM 484 N N . PHE A 1 68 ? 1.813 -3.042 7.801 1.00 86.44 68 PHE A N 1
ATOM 485 C CA . PHE A 1 68 ? 2.240 -3.693 6.568 1.00 86.44 68 PHE A CA 1
ATOM 486 C C . PHE A 1 68 ? 3.716 -3.387 6.309 1.00 86.44 68 PHE A C 1
ATOM 488 O O . PHE A 1 68 ? 4.232 -2.331 6.691 1.00 86.44 68 PHE A O 1
ATOM 495 N N . ASN A 1 69 ? 4.403 -4.305 5.637 1.00 86.50 69 ASN A N 1
ATOM 496 C CA . ASN A 1 69 ? 5.792 -4.115 5.246 1.00 86.50 69 ASN A CA 1
ATOM 497 C C . ASN A 1 69 ? 6.053 -4.751 3.884 1.00 86.50 69 ASN A C 1
ATOM 499 O O . ASN A 1 69 ? 6.062 -5.974 3.741 1.00 86.50 69 ASN A O 1
ATOM 503 N N . PHE A 1 70 ? 6.317 -3.901 2.901 1.00 82.19 70 PHE A N 1
ATOM 504 C CA . PHE A 1 70 ? 6.751 -4.302 1.579 1.00 82.19 70 PHE A CA 1
ATOM 505 C C . PHE A 1 70 ? 8.242 -4.065 1.434 1.00 82.19 70 PHE A C 1
ATOM 507 O O . PHE A 1 70 ? 8.734 -2.956 1.620 1.00 82.19 70 PHE A O 1
ATOM 514 N N . VAL A 1 71 ? 8.947 -5.107 1.021 1.00 74.44 71 VAL A N 1
ATOM 515 C CA . VAL A 1 71 ? 10.297 -4.994 0.482 1.00 74.44 71 VAL A CA 1
ATOM 516 C C . VAL A 1 71 ? 10.163 -5.331 -0.991 1.00 74.44 71 VAL A C 1
ATOM 518 O O . VAL A 1 71 ? 9.985 -6.498 -1.334 1.00 74.44 71 VAL A O 1
ATOM 521 N N . THR A 1 72 ? 10.166 -4.317 -1.852 1.00 67.06 72 THR A N 1
ATOM 522 C CA . THR A 1 72 ? 10.130 -4.536 -3.298 1.00 67.06 72 THR A CA 1
ATOM 523 C C . THR A 1 72 ? 11.474 -4.196 -3.913 1.00 67.06 72 THR A C 1
ATOM 525 O O . THR A 1 72 ? 12.151 -3.273 -3.473 1.00 67.06 72 THR A O 1
ATOM 528 N N . VAL A 1 73 ? 11.863 -4.939 -4.942 1.00 59.31 73 VAL A N 1
ATOM 529 C CA . VAL A 1 73 ? 13.028 -4.623 -5.769 1.00 59.31 73 VAL A CA 1
ATOM 530 C C . VAL A 1 73 ? 12.505 -4.028 -7.066 1.00 59.31 73 VAL A C 1
ATOM 532 O O . VAL A 1 73 ? 12.436 -4.693 -8.097 1.00 59.31 73 VAL A O 1
ATOM 535 N N . THR A 1 74 ? 12.064 -2.775 -7.002 1.00 60.06 74 THR A N 1
ATOM 536 C CA . THR A 1 74 ? 11.600 -2.050 -8.180 1.00 60.06 74 THR A CA 1
ATOM 537 C C . THR A 1 74 ? 12.806 -1.583 -8.975 1.00 60.06 74 THR A C 1
ATOM 539 O O . THR A 1 74 ? 13.322 -0.483 -8.785 1.00 60.06 74 THR A O 1
ATOM 542 N N . GLY A 1 75 ? 13.272 -2.433 -9.889 1.00 53.88 75 GLY A N 1
ATOM 543 C CA . GLY A 1 75 ? 14.246 -2.032 -10.897 1.00 53.88 75 GLY A CA 1
ATOM 544 C C . GLY A 1 75 ? 13.738 -0.804 -11.656 1.00 53.88 75 GLY A C 1
ATOM 545 O O . GLY A 1 75 ? 12.759 -0.893 -12.387 1.00 53.88 75 GLY A O 1
ATOM 546 N N . ALA A 1 76 ? 14.393 0.341 -11.452 1.00 56.06 76 ALA A N 1
ATOM 547 C CA . ALA A 1 76 ? 14.193 1.595 -12.185 1.00 56.06 76 ALA A CA 1
ATOM 548 C C . ALA A 1 76 ? 12.755 2.164 -12.251 1.00 56.06 76 ALA A C 1
ATOM 550 O O . ALA A 1 76 ? 12.492 3.020 -13.098 1.00 56.06 76 ALA A O 1
ATOM 551 N N . ALA A 1 77 ? 11.820 1.747 -11.388 1.00 64.75 77 ALA A N 1
ATOM 552 C CA . ALA A 1 77 ? 10.510 2.397 -11.336 1.00 64.75 77 ALA A CA 1
ATOM 553 C C . ALA A 1 77 ? 10.689 3.842 -10.851 1.00 64.75 77 ALA A C 1
ATOM 555 O O . ALA A 1 77 ? 11.346 4.082 -9.844 1.00 64.75 77 ALA A O 1
ATOM 556 N N . THR A 1 78 ? 10.112 4.812 -11.557 1.00 68.69 78 THR A N 1
ATOM 557 C CA . THR A 1 78 ? 10.148 6.233 -11.166 1.00 68.69 78 THR A CA 1
ATOM 558 C C . THR A 1 78 ? 9.064 6.576 -10.151 1.00 68.69 78 THR A C 1
ATOM 560 O O . THR A 1 78 ? 9.179 7.546 -9.401 1.00 68.69 78 THR A O 1
ATOM 563 N N . SER A 1 79 ? 7.982 5.799 -10.120 1.00 75.75 79 SER A N 1
ATOM 564 C CA . SER A 1 79 ? 6.837 6.021 -9.243 1.00 75.75 79 SER A CA 1
ATOM 565 C C . SER A 1 79 ? 6.169 4.705 -8.866 1.00 75.75 79 SER A C 1
ATOM 567 O O . SER A 1 79 ? 6.055 3.780 -9.671 1.00 75.75 79 SER A O 1
ATOM 569 N N . LEU A 1 80 ? 5.711 4.644 -7.621 1.00 80.25 80 LEU A N 1
ATOM 570 C CA . LEU A 1 80 ? 4.959 3.538 -7.052 1.00 80.25 80 LEU A CA 1
ATOM 571 C C . LEU A 1 80 ? 3.558 4.005 -6.690 1.00 80.25 80 LEU A C 1
ATOM 573 O O . LEU A 1 80 ? 3.316 5.175 -6.394 1.00 80.25 80 LEU A O 1
ATOM 577 N N . ARG A 1 81 ? 2.620 3.071 -6.696 1.00 85.06 81 ARG A N 1
ATOM 578 C CA . ARG A 1 81 ? 1.233 3.278 -6.320 1.00 85.06 81 ARG A CA 1
ATOM 579 C C . ARG A 1 81 ? 0.845 2.225 -5.296 1.00 85.06 81 ARG A C 1
ATOM 581 O O . ARG A 1 81 ? 0.882 1.039 -5.589 1.00 85.06 81 ARG A O 1
ATOM 588 N N . LEU A 1 82 ? 0.456 2.659 -4.106 1.00 84.00 82 LEU A N 1
ATOM 589 C CA . LEU A 1 82 ? -0.180 1.808 -3.110 1.00 84.00 82 LEU A CA 1
ATOM 590 C C . LEU A 1 82 ? -1.686 1.981 -3.197 1.00 84.00 82 LEU A C 1
ATOM 592 O O . LEU A 1 82 ? -2.199 3.097 -3.085 1.00 84.00 82 LEU A O 1
ATOM 596 N N . ARG A 1 83 ? -2.398 0.878 -3.369 1.00 87.62 83 ARG A N 1
ATOM 597 C CA . ARG A 1 83 ? -3.850 0.827 -3.301 1.00 87.62 83 ARG A CA 1
ATOM 598 C C . ARG A 1 83 ? -4.259 0.087 -2.038 1.00 87.62 83 ARG A C 1
ATOM 600 O O . ARG A 1 83 ? -3.887 -1.058 -1.842 1.00 87.62 83 ARG A O 1
ATOM 607 N N . PHE A 1 84 ? -5.039 0.757 -1.210 1.00 86.44 84 PHE A N 1
ATOM 608 C CA . PHE A 1 84 ? -5.610 0.239 0.020 1.00 86.44 84 PHE A CA 1
ATOM 609 C C . PHE A 1 84 ? -7.088 -0.042 -0.234 1.00 86.44 84 PHE A C 1
ATOM 611 O O . PHE A 1 84 ? -7.823 0.867 -0.634 1.00 86.44 84 PHE A O 1
ATOM 618 N N . SER A 1 85 ? -7.515 -1.281 -0.017 1.00 85.69 85 SER A N 1
ATOM 619 C CA . SER A 1 85 ? -8.900 -1.716 -0.175 1.00 85.69 85 SER A CA 1
ATOM 620 C C . SER A 1 85 ? -9.336 -2.538 1.032 1.00 85.69 85 SER A C 1
ATOM 622 O O . SER A 1 85 ? -8.609 -3.405 1.516 1.00 85.69 85 SER A O 1
ATOM 624 N N . LYS A 1 86 ? -10.532 -2.259 1.547 1.00 83.38 86 LYS A N 1
ATOM 625 C CA . LYS A 1 86 ? -11.162 -3.057 2.600 1.00 83.38 86 LYS A CA 1
ATOM 626 C C . LYS A 1 86 ? -12.672 -2.924 2.487 1.00 83.38 86 LYS A C 1
ATOM 628 O O . LYS A 1 86 ? -13.187 -1.827 2.288 1.00 83.38 86 LYS A O 1
ATOM 633 N N . SER A 1 87 ? -13.391 -4.032 2.650 1.00 79.06 87 SER A N 1
ATOM 634 C CA . SER A 1 87 ? -14.855 -4.001 2.691 1.00 79.06 87 SER A CA 1
ATOM 635 C C . SER A 1 87 ? -15.332 -3.092 3.830 1.00 79.06 87 SER A C 1
ATOM 637 O O . SER A 1 87 ? -14.893 -3.250 4.967 1.00 79.06 87 SER A O 1
ATOM 639 N N . GLY A 1 88 ? -16.206 -2.132 3.519 1.00 77.19 88 GLY A N 1
ATOM 640 C CA . GLY A 1 88 ? -16.659 -1.094 4.458 1.00 77.19 88 GLY A CA 1
ATOM 641 C C . GLY A 1 88 ? -15.843 0.207 4.428 1.00 77.19 88 GLY A C 1
ATOM 642 O O . GLY A 1 88 ? -16.284 1.213 4.975 1.00 77.19 88 GLY A O 1
ATOM 643 N N . TYR A 1 89 ? -14.710 0.240 3.723 1.00 76.12 89 TYR A N 1
ATOM 644 C CA . TYR A 1 89 ? -13.872 1.430 3.555 1.00 76.12 89 TYR A CA 1
ATOM 645 C C . TYR A 1 89 ? -13.877 1.883 2.097 1.00 76.12 89 TYR A C 1
ATOM 647 O O . TYR A 1 89 ? -14.058 1.075 1.184 1.00 76.12 89 TYR A O 1
ATOM 655 N N . LYS A 1 90 ? -13.671 3.181 1.847 1.00 77.69 90 LYS A N 1
ATOM 656 C CA . LYS A 1 90 ? -13.410 3.629 0.476 1.00 77.69 90 LYS A CA 1
ATOM 657 C C . LYS A 1 90 ? -12.010 3.202 0.061 1.00 77.69 90 LYS A C 1
ATOM 659 O O . LYS A 1 90 ? -11.058 3.417 0.809 1.00 77.69 90 LYS A O 1
ATOM 664 N N . ASP A 1 91 ? -11.881 2.686 -1.161 1.00 81.94 91 ASP A N 1
ATOM 665 C CA . ASP A 1 91 ? -10.571 2.449 -1.757 1.00 81.94 91 ASP A CA 1
ATOM 666 C C . ASP A 1 91 ? -9.746 3.741 -1.735 1.00 81.94 91 ASP A C 1
ATOM 668 O O . ASP A 1 91 ? -10.198 4.806 -2.177 1.00 81.94 91 ASP A O 1
ATOM 672 N N . LYS A 1 92 ? -8.509 3.647 -1.250 1.00 83.25 92 LYS A N 1
ATOM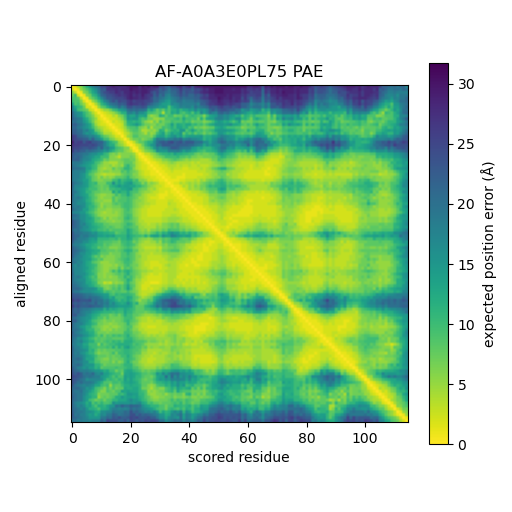 673 C CA . LYS A 1 92 ? -7.559 4.757 -1.267 1.00 83.25 92 LYS A CA 1
ATOM 674 C C . LYS A 1 92 ? -6.372 4.375 -2.118 1.00 83.25 92 LYS A C 1
ATOM 676 O O . LYS A 1 92 ? -5.829 3.289 -1.996 1.00 83.25 92 LYS A O 1
ATOM 681 N N . THR A 1 93 ? -5.955 5.283 -2.986 1.00 84.00 93 THR A N 1
ATOM 682 C CA . THR A 1 93 ? -4.761 5.096 -3.805 1.00 84.00 93 THR A CA 1
ATOM 683 C C . THR A 1 93 ? -3.780 6.215 -3.515 1.00 84.00 93 THR A C 1
ATOM 685 O O . THR A 1 93 ? -4.162 7.387 -3.524 1.00 84.00 93 THR A O 1
ATOM 688 N N . VAL A 1 94 ? -2.528 5.858 -3.260 1.00 81.88 94 VAL A N 1
ATOM 689 C CA . VAL A 1 94 ? -1.449 6.794 -2.954 1.00 81.88 94 VAL A CA 1
ATOM 690 C C . VAL A 1 94 ? -0.297 6.550 -3.893 1.00 81.88 94 VAL A C 1
ATOM 692 O O . VAL A 1 94 ? 0.131 5.417 -4.076 1.00 81.88 94 VAL A O 1
ATOM 695 N N . ARG A 1 95 ? 0.191 7.626 -4.501 1.00 80.50 95 ARG A N 1
ATOM 696 C C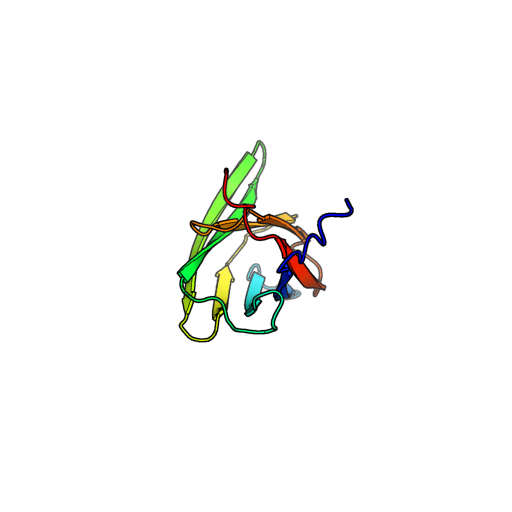A . ARG A 1 95 ? 1.390 7.594 -5.328 1.00 80.50 95 ARG A CA 1
ATOM 697 C C . ARG A 1 95 ? 2.580 8.017 -4.485 1.00 80.50 95 ARG A C 1
ATOM 699 O O . ARG A 1 95 ? 2.481 9.008 -3.766 1.00 80.50 95 ARG A O 1
ATOM 706 N N . ILE A 1 96 ? 3.662 7.264 -4.588 1.00 75.50 96 ILE A N 1
ATOM 707 C CA . ILE A 1 96 ? 4.907 7.489 -3.866 1.00 75.50 96 ILE A CA 1
ATOM 708 C C . ILE A 1 96 ? 6.012 7.604 -4.913 1.00 75.50 96 ILE A C 1
ATOM 710 O O . ILE A 1 96 ? 6.147 6.704 -5.749 1.00 75.50 96 ILE A O 1
ATOM 714 N N . PRO A 1 97 ? 6.797 8.684 -4.904 1.00 71.69 97 PRO A N 1
ATOM 715 C CA . PRO A 1 97 ? 7.987 8.758 -5.735 1.00 71.69 97 PRO A CA 1
ATOM 716 C C . PRO A 1 97 ? 8.997 7.701 -5.266 1.00 71.69 97 PRO A C 1
ATOM 718 O O . PRO A 1 97 ? 9.327 7.624 -4.088 1.00 71.69 97 PRO A O 1
ATOM 721 N N . ALA A 1 98 ? 9.497 6.875 -6.183 1.00 62.50 98 ALA A N 1
ATOM 722 C CA . ALA A 1 98 ? 10.380 5.755 -5.840 1.00 62.50 98 ALA A CA 1
ATOM 723 C C . ALA A 1 98 ? 11.818 6.182 -5.483 1.00 62.50 98 ALA A C 1
ATOM 725 O O . ALA A 1 98 ? 12.622 5.348 -5.090 1.00 62.50 98 ALA A O 1
ATOM 726 N N . LEU A 1 99 ? 12.148 7.467 -5.643 1.00 60.12 99 LEU A N 1
ATOM 727 C CA . LEU A 1 99 ? 13.497 8.018 -5.481 1.00 60.12 99 LEU A CA 1
ATOM 728 C C . LEU A 1 99 ? 13.662 8.867 -4.214 1.00 60.12 99 LEU A C 1
ATOM 730 O O . LEU A 1 99 ? 14.751 9.381 -3.973 1.00 60.12 99 LEU A O 1
ATOM 734 N N . GLU A 1 100 ? 12.608 9.038 -3.414 1.00 58.09 100 GLU A N 1
ATOM 735 C CA . GLU A 1 100 ? 12.641 9.921 -2.250 1.00 58.09 100 GLU A CA 1
ATOM 736 C C . GLU A 1 100 ? 12.220 9.180 -0.983 1.00 58.09 100 GLU A C 1
ATOM 738 O O . GLU A 1 100 ? 11.276 8.387 -0.985 1.00 58.09 100 GLU A O 1
ATOM 743 N N . ASN A 1 101 ? 12.941 9.439 0.113 1.00 57.53 101 ASN A N 1
ATOM 744 C CA . ASN A 1 101 ? 12.507 8.987 1.423 1.00 57.53 101 ASN A CA 1
ATOM 745 C C . ASN A 1 101 ? 11.368 9.890 1.895 1.00 57.53 101 ASN A C 1
ATOM 747 O O . ASN A 1 101 ? 11.601 10.972 2.435 1.00 57.53 101 ASN A O 1
ATOM 751 N N . SER A 1 102 ? 10.136 9.470 1.619 1.00 55.16 102 SER A N 1
ATOM 752 C CA . SER A 1 102 ? 8.942 10.247 1.931 1.00 55.16 102 SER A CA 1
ATOM 753 C C . SER A 1 102 ? 8.097 9.514 2.962 1.00 55.16 102 SER A C 1
ATOM 755 O O . SER A 1 102 ? 7.622 8.397 2.730 1.00 55.16 102 SER A O 1
ATOM 757 N N . THR A 1 103 ? 7.869 10.172 4.101 1.00 58.47 103 THR A N 1
ATOM 758 C CA . THR A 1 103 ? 6.852 9.733 5.051 1.00 58.47 103 THR A CA 1
ATOM 759 C C . THR A 1 103 ? 5.495 10.298 4.647 1.00 58.47 103 THR A C 1
ATOM 761 O O . THR A 1 103 ? 5.250 11.497 4.790 1.00 58.47 103 THR A O 1
ATOM 764 N N . HIS A 1 104 ? 4.590 9.454 4.155 1.00 58.62 104 HIS A N 1
ATOM 765 C CA . HIS A 1 104 ? 3.240 9.881 3.794 1.00 58.62 104 HIS A CA 1
ATOM 766 C C . HIS A 1 104 ? 2.254 9.538 4.904 1.00 58.62 104 HIS A C 1
ATOM 768 O O . HIS A 1 104 ? 2.039 8.370 5.213 1.00 58.62 104 HIS A O 1
ATOM 774 N N . LYS A 1 105 ? 1.628 10.576 5.467 1.00 62.12 105 LYS A N 1
ATOM 775 C CA . LYS A 1 105 ? 0.466 10.469 6.352 1.00 62.12 105 LYS A CA 1
ATOM 776 C C . LYS A 1 105 ? -0.799 10.514 5.488 1.00 62.12 105 LYS A C 1
ATOM 778 O O . LYS A 1 105 ? -1.110 11.559 4.920 1.00 62.12 105 LYS A O 1
ATOM 783 N N . ILE A 1 106 ? -1.497 9.395 5.329 1.00 64.12 106 ILE A N 1
ATOM 784 C CA . ILE A 1 106 ? -2.637 9.266 4.405 1.00 64.12 106 ILE A CA 1
ATOM 785 C C . ILE A 1 106 ? -3.892 8.989 5.217 1.00 64.12 106 ILE A C 1
ATOM 787 O O . ILE A 1 106 ? -3.867 8.134 6.078 1.00 64.12 106 ILE A O 1
ATOM 791 N N . GLU A 1 107 ? -5.000 9.655 4.916 1.00 62.59 107 GLU A N 1
ATOM 792 C CA . GLU A 1 107 ? -6.282 9.386 5.570 1.00 62.59 107 GLU A CA 1
ATOM 793 C C . GLU A 1 107 ? -7.227 8.600 4.630 1.00 62.59 107 GLU A C 1
ATOM 795 O O . GLU A 1 107 ? -7.529 9.073 3.522 1.00 62.59 107 GLU A O 1
ATOM 800 N N . ILE A 1 108 ? -7.671 7.397 5.015 1.00 64.38 108 ILE A N 1
ATOM 801 C CA . ILE A 1 108 ? -8.683 6.589 4.308 1.00 64.38 108 ILE A CA 1
ATOM 802 C C . ILE A 1 108 ? -10.056 6.902 4.900 1.00 64.38 108 ILE A C 1
ATOM 804 O O . ILE A 1 108 ? -10.274 6.731 6.083 1.00 64.38 108 ILE A O 1
ATOM 808 N N . GLN A 1 109 ? -11.023 7.326 4.099 1.00 59.12 109 GLN A N 1
ATOM 809 C CA . GLN A 1 109 ? -12.366 7.578 4.628 1.00 59.12 109 GLN A CA 1
ATOM 810 C C . GLN A 1 109 ? -13.175 6.279 4.635 1.00 59.12 109 GLN A C 1
ATOM 812 O O . GLN A 1 109 ? -13.153 5.543 3.642 1.00 59.12 109 GLN A O 1
ATOM 817 N N . GLU A 1 110 ? -13.926 6.013 5.704 1.00 61.03 110 GLU A N 1
ATOM 818 C CA . GLU A 1 110 ? -14.901 4.919 5.680 1.00 61.03 110 GLU A CA 1
ATOM 819 C C . GLU A 1 110 ? -15.933 5.124 4.560 1.00 61.03 110 GLU A C 1
ATOM 821 O O . GLU A 1 110 ? -16.317 6.252 4.211 1.00 61.03 110 GLU A O 1
ATOM 826 N N . ALA A 1 111 ? -16.367 4.021 3.948 1.00 55.25 111 ALA A N 1
ATOM 827 C CA . ALA A 1 111 ? -17.448 4.084 2.983 1.00 55.25 111 ALA A CA 1
ATOM 828 C C . ALA A 1 111 ? -18.728 4.366 3.767 1.00 55.25 111 ALA A C 1
ATOM 830 O O . ALA A 1 111 ? -19.163 3.552 4.573 1.00 55.25 111 ALA A O 1
ATOM 831 N N . SER A 1 112 ? -19.318 5.544 3.547 1.00 46.41 112 SER A N 1
ATOM 832 C CA . SER A 1 112 ? -20.619 5.878 4.123 1.00 46.41 112 SER A CA 1
ATOM 833 C C . SER A 1 112 ? -21.586 4.724 3.828 1.00 46.41 112 SER A C 1
ATOM 835 O O . SER A 1 112 ? -21.732 4.381 2.649 1.00 46.41 112 SER A O 1
ATOM 837 N N . PRO A 1 113 ? -22.197 4.090 4.850 1.00 47.28 113 PRO A N 1
ATOM 838 C CA . PRO A 1 113 ? -23.117 2.995 4.605 1.00 47.28 113 PRO A CA 1
ATOM 839 C C . PRO A 1 113 ? -24.250 3.529 3.732 1.00 47.28 113 PRO A C 1
ATOM 841 O O . PRO A 1 113 ? -24.905 4.513 4.084 1.00 47.28 113 PRO A O 1
ATOM 844 N N . ALA A 1 114 ? -24.423 2.921 2.556 1.00 46.94 114 ALA A N 1
ATOM 845 C CA . ALA A 1 114 ? -25.550 3.214 1.688 1.00 46.94 114 ALA A CA 1
ATOM 846 C C . ALA A 1 114 ? -26.827 2.911 2.483 1.00 46.94 114 ALA A C 1
ATOM 848 O O . ALA A 1 114 ? -27.012 1.793 2.961 1.00 46.94 114 ALA A O 1
ATOM 849 N N . ARG A 1 115 ? -27.624 3.956 2.705 1.00 37.94 115 ARG A N 1
ATOM 850 C CA . ARG A 1 115 ? -28.890 3.913 3.434 1.00 37.94 115 ARG A CA 1
ATOM 851 C C . ARG A 1 115 ? -29.958 3.163 2.651 1.00 37.94 115 ARG A C 1
ATOM 853 O O . ARG A 1 115 ? -29.995 3.348 1.415 1.00 37.94 115 ARG A O 1
#

Foldseek 3Di:
DDPPPPFFWWKWWWWWDAPPVALKIKIKTATAISVRHGDWFWKKWKWFDDDPGTHTQDIDTQHNRRIDIDTGNRDPGQKMKIWTDDVQWDIDIDIDGNHDGDTDTGITTGDDPDD

Mean predicted aligned error: 9.64 Å

Sequence (115 aa):
MRILSMVFGALIVLTATAGCGDPATIASGEVLDGLGKPVEGVEVVMESEIAGGFRKESEQRTDETGRFNFVTVTGAATSLRLRFSKSGYKDKTVRIPALENSTHKIEIQEASPAR

Radius of gyration: 15.12 Å; Cα contacts (8 Å, |Δi|>4): 292; chains: 1; bounding box: 53×28×37 Å

pLDDT: mean 70.25, std 16.3, range [33.62, 91.0]